Protein AF-A0A2T3FXQ2-F1 (afdb_monomer_lite)

Foldseek 3Di:
DDPPDDDPVVPVVLVVVCVCLVDQVPDDPPPVPDDPVRVVVQAVDPLRVVLVVVLVVLVCQVPDPVFWWQLSSQLVLLVVLVSPLSVLVQQVDPDPSRNLVSQLVSQLVVLVVVCVVVVQDDDPVLSVLSNVLSNVVSVVSNCVSVPVDDDRSSRRSVVSVVSRDPSSTGTD

Sequence (172 aa):
MTDEEFPKDVLPFEEEIKKYIDKYVLEEDKEAHVSTSSFYRHYKDKYDVMNNNYKRIIDQYMHSSQNHNYEDVFINLFNMSKELHYLKNAFDYTGINSLGDFIYQYSYNTVIEMCKIKNIQFEDKDLLLLDVFCGGASIMYQHYILGKFDLSPQQAGKTLYQMFPDVFKVSW

InterPro domains:
  IPR009057 Homedomain-like superfamily [SSF46689] (30-63)

Organism: NCBI:txid1982628

Structure (mmCIF, N/CA/C/O backbone):
data_AF-A0A2T3FXQ2-F1
#
_entry.id   AF-A0A2T3FXQ2-F1
#
loop_
_atom_site.group_PDB
_atom_site.id
_atom_site.type_symbol
_atom_site.label_atom_id
_atom_site.label_alt_id
_atom_site.label_comp_id
_atom_site.label_asym_id
_atom_site.label_entity_id
_atom_site.label_seq_id
_atom_site.pdbx_PDB_ins_code
_atom_site.Cartn_x
_atom_site.Cartn_y
_atom_site.Cartn_z
_atom_site.occupancy
_atom_site.B_iso_or_equiv
_atom_site.auth_seq_id
_atom_site.auth_comp_id
_atom_site.auth_asym_id
_atom_site.auth_atom_id
_atom_site.pdbx_PDB_model_num
ATOM 1 N N . MET A 1 1 ? -4.408 30.100 -7.439 1.00 36.28 1 MET A N 1
ATOM 2 C CA . MET A 1 1 ? -3.138 29.710 -8.079 1.00 36.28 1 MET A CA 1
ATOM 3 C C . MET A 1 1 ? -2.055 29.955 -7.055 1.00 36.28 1 MET A C 1
ATOM 5 O O . MET A 1 1 ? -1.552 31.063 -6.938 1.00 36.28 1 MET A O 1
ATOM 9 N N . THR A 1 2 ? -1.827 28.952 -6.228 1.00 29.08 2 THR A N 1
ATOM 10 C CA . THR A 1 2 ? -0.711 28.888 -5.294 1.00 29.08 2 THR A CA 1
ATOM 11 C C . THR A 1 2 ? -0.154 27.502 -5.524 1.00 29.08 2 THR A C 1
ATOM 13 O O . THR A 1 2 ? -0.776 26.515 -5.139 1.00 29.08 2 THR A O 1
ATOM 16 N N . ASP A 1 3 ? 0.925 27.455 -6.297 1.00 33.84 3 ASP A N 1
ATOM 17 C CA . ASP A 1 3 ? 1.777 26.286 -6.411 1.00 33.84 3 ASP A CA 1
ATOM 18 C C . ASP A 1 3 ? 2.388 26.080 -5.022 1.00 33.84 3 ASP A C 1
ATOM 20 O O . ASP A 1 3 ? 3.292 26.809 -4.613 1.00 33.84 3 ASP A O 1
ATOM 24 N N . GLU A 1 4 ? 1.810 25.169 -4.241 1.00 34.56 4 GLU A N 1
ATOM 25 C CA . GLU A 1 4 ? 2.435 24.707 -3.006 1.00 34.56 4 GLU A CA 1
ATOM 26 C C . GLU A 1 4 ? 3.619 23.826 -3.410 1.00 34.56 4 GLU A C 1
ATOM 28 O O . GLU A 1 4 ? 3.460 22.679 -3.827 1.00 34.56 4 GLU A O 1
ATOM 33 N N . GLU A 1 5 ? 4.813 24.426 -3.368 1.00 36.69 5 GLU A N 1
ATOM 34 C CA . GLU A 1 5 ? 6.091 23.728 -3.483 1.00 36.69 5 GLU A CA 1
ATOM 35 C C . GLU A 1 5 ? 6.115 22.561 -2.489 1.00 36.69 5 GLU A C 1
ATOM 37 O O . GLU A 1 5 ? 6.089 22.758 -1.271 1.00 36.69 5 GLU A O 1
ATOM 42 N N . PHE A 1 6 ? 6.199 21.343 -3.029 1.00 31.97 6 PHE A N 1
ATOM 43 C CA . PHE A 1 6 ? 6.548 20.145 -2.274 1.00 31.97 6 PHE A CA 1
ATOM 44 C C . PHE A 1 6 ? 7.837 20.389 -1.459 1.00 31.97 6 PHE A C 1
ATOM 46 O O . PHE A 1 6 ? 8.734 21.097 -1.935 1.00 31.97 6 PHE A O 1
ATOM 53 N N . PRO A 1 7 ? 7.970 19.823 -0.242 1.00 35.34 7 PRO A N 1
ATOM 54 C CA . PRO A 1 7 ? 9.114 20.086 0.627 1.00 35.34 7 PRO A CA 1
ATOM 55 C C . PRO A 1 7 ? 10.445 19.764 -0.072 1.00 35.34 7 PRO A C 1
ATOM 57 O O . PRO A 1 7 ? 10.672 18.640 -0.520 1.00 35.34 7 PRO A O 1
ATOM 60 N N . LYS A 1 8 ? 11.350 20.752 -0.124 1.00 43.25 8 LYS A N 1
ATOM 61 C CA . LYS A 1 8 ? 12.660 20.702 -0.810 1.00 43.25 8 LYS A CA 1
ATOM 62 C C . LYS A 1 8 ? 13.666 19.692 -0.233 1.00 43.25 8 LYS A C 1
ATOM 64 O O . LYS A 1 8 ? 14.747 19.536 -0.793 1.00 43.25 8 LYS A O 1
ATOM 69 N N . ASP A 1 9 ? 13.289 18.954 0.807 1.00 36.69 9 ASP A N 1
ATOM 70 C CA . ASP A 1 9 ? 14.138 17.955 1.466 1.00 36.69 9 ASP A CA 1
ATOM 71 C C . ASP A 1 9 ? 13.885 16.514 0.974 1.00 36.69 9 ASP A C 1
ATOM 73 O O . ASP A 1 9 ? 14.575 15.587 1.394 1.00 36.69 9 ASP A O 1
ATOM 77 N N . VAL A 1 10 ? 12.934 16.308 0.053 1.00 43.22 10 VAL A N 1
ATOM 78 C CA . VAL A 1 10 ? 12.664 14.998 -0.584 1.00 43.22 10 VAL A CA 1
ATOM 79 C C . VAL A 1 10 ? 13.621 14.722 -1.763 1.00 43.22 10 VAL A C 1
ATOM 81 O O . VAL A 1 10 ? 13.909 13.573 -2.103 1.00 43.22 10 VAL A O 1
ATOM 84 N N . LEU A 1 11 ? 14.192 15.782 -2.342 1.00 37.72 11 LEU A N 1
ATOM 85 C CA . LEU A 1 11 ? 14.959 15.765 -3.595 1.00 37.72 11 LEU A CA 1
ATOM 86 C C . LEU A 1 11 ? 16.315 15.016 -3.577 1.00 37.72 11 LEU A C 1
ATOM 88 O O . LEU A 1 11 ? 16.638 14.409 -4.597 1.00 37.72 11 LEU A O 1
ATOM 92 N N . PRO A 1 12 ?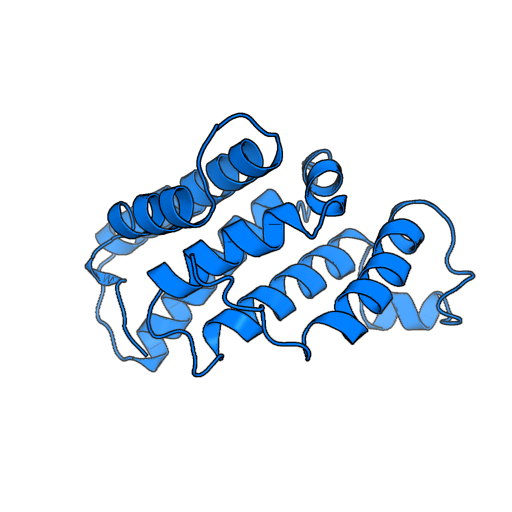 17.118 14.970 -2.489 1.00 41.66 12 PRO A N 1
ATOM 93 C CA . PRO A 1 12 ? 18.411 14.268 -2.527 1.00 41.66 12 PRO A CA 1
ATOM 94 C C . PRO A 1 12 ? 18.279 12.740 -2.645 1.00 41.66 12 PRO A C 1
ATOM 96 O O . PRO A 1 12 ? 19.200 12.054 -3.080 1.00 41.66 12 PRO A O 1
ATOM 99 N N . PHE A 1 13 ? 17.133 12.199 -2.234 1.00 43.44 13 PHE A N 1
ATOM 100 C CA . PHE A 1 13 ? 16.928 10.770 -2.022 1.00 43.44 13 PHE A CA 1
ATOM 101 C C . PHE A 1 13 ? 16.249 10.076 -3.202 1.00 43.44 13 PHE A C 1
ATOM 103 O O . PHE A 1 13 ? 16.551 8.919 -3.489 1.00 43.44 13 PHE A O 1
ATOM 110 N N . GLU A 1 14 ? 15.384 10.781 -3.931 1.00 44.97 14 GLU A N 1
ATOM 111 C CA . GLU A 1 14 ? 14.831 10.283 -5.193 1.00 44.97 14 GLU A CA 1
ATOM 112 C C . GLU A 1 14 ? 15.913 10.068 -6.255 1.00 44.97 14 GLU A C 1
ATOM 114 O O . GLU A 1 14 ? 15.840 9.097 -7.006 1.00 44.97 14 GLU A O 1
ATOM 119 N N . GLU A 1 15 ? 16.945 10.918 -6.300 1.00 45.25 15 GLU A N 1
ATOM 120 C CA . GLU A 1 15 ? 18.092 10.735 -7.200 1.00 45.25 15 GLU A CA 1
ATOM 121 C C . GLU A 1 15 ? 18.952 9.527 -6.798 1.00 45.25 15 GLU A C 1
ATOM 123 O O . GLU A 1 15 ? 19.387 8.752 -7.655 1.00 45.25 15 GLU A O 1
ATOM 128 N N . GLU A 1 16 ? 19.150 9.312 -5.495 1.00 42.88 16 GLU A N 1
ATOM 129 C CA . GLU A 1 16 ? 19.892 8.166 -4.965 1.00 42.88 16 GLU A CA 1
ATOM 130 C C . GLU A 1 16 ? 19.126 6.851 -5.191 1.00 42.88 16 GLU A C 1
ATOM 132 O O . GLU A 1 16 ? 19.704 5.846 -5.606 1.00 42.88 16 GLU A O 1
ATOM 137 N N . ILE A 1 17 ? 17.800 6.872 -5.032 1.00 47.84 17 ILE A N 1
ATOM 138 C CA . ILE A 1 17 ? 16.912 5.738 -5.308 1.00 47.84 17 ILE A CA 1
ATOM 139 C C . ILE A 1 17 ? 16.777 5.473 -6.806 1.00 47.84 17 ILE A C 1
ATOM 141 O O . ILE A 1 17 ? 16.836 4.309 -7.190 1.00 47.84 17 ILE A O 1
ATOM 145 N N . LYS A 1 18 ? 16.659 6.490 -7.670 1.00 46.03 18 LYS A N 1
ATOM 146 C CA . LYS A 1 18 ? 16.704 6.307 -9.134 1.00 46.03 18 LYS A CA 1
ATOM 147 C C . LYS A 1 18 ? 17.999 5.631 -9.557 1.00 46.03 18 LYS A C 1
ATOM 149 O O . LYS A 1 18 ? 17.967 4.662 -10.310 1.00 46.03 18 LYS A O 1
ATOM 154 N N . LYS A 1 19 ? 19.133 6.073 -9.002 1.00 44.53 19 LYS A N 1
ATOM 155 C CA . LYS A 1 19 ? 20.444 5.459 -9.248 1.00 44.53 19 LYS A CA 1
ATOM 156 C C . LYS A 1 19 ? 20.517 4.009 -8.767 1.00 44.53 19 LYS A C 1
ATOM 158 O O . LYS A 1 19 ? 21.209 3.216 -9.396 1.00 44.53 19 LYS A O 1
ATOM 163 N N . TYR A 1 20 ? 19.828 3.653 -7.684 1.00 44.53 20 TYR A N 1
ATOM 164 C CA . TYR A 1 20 ? 19.761 2.271 -7.210 1.00 44.53 20 TYR A CA 1
ATOM 165 C C . TYR A 1 20 ? 18.770 1.426 -8.017 1.00 44.53 20 TYR A C 1
ATOM 167 O O . TYR A 1 20 ? 19.109 0.310 -8.381 1.00 44.53 20 TYR A O 1
ATOM 175 N N . ILE A 1 21 ? 17.579 1.923 -8.345 1.00 47.09 21 ILE A N 1
ATOM 176 C CA . ILE A 1 21 ? 16.484 1.116 -8.897 1.00 47.09 21 ILE A CA 1
ATOM 177 C C . ILE A 1 21 ? 16.555 0.962 -10.418 1.00 47.09 21 ILE A C 1
ATOM 179 O O . ILE A 1 21 ? 16.411 -0.163 -10.893 1.00 47.09 21 ILE A O 1
ATOM 183 N N . ASP A 1 22 ? 16.879 2.012 -11.183 1.00 43.53 22 ASP A N 1
ATOM 184 C CA . ASP A 1 22 ? 17.079 1.874 -12.642 1.00 43.53 22 ASP A CA 1
ATOM 185 C C . ASP A 1 22 ? 18.280 0.964 -12.970 1.00 43.53 22 ASP A C 1
ATOM 187 O O . ASP A 1 22 ? 18.441 0.507 -14.100 1.00 43.53 22 ASP A O 1
ATOM 191 N N . LYS A 1 23 ? 19.117 0.673 -11.965 1.00 44.03 23 LYS A N 1
ATOM 192 C CA . LYS A 1 23 ? 20.439 0.067 -12.111 1.00 44.03 23 LYS A CA 1
ATOM 193 C C . LYS A 1 23 ? 20.555 -1.331 -11.508 1.00 44.03 23 LYS A C 1
ATOM 195 O O . LYS A 1 23 ? 21.028 -2.235 -12.183 1.00 44.03 23 LYS A O 1
ATOM 200 N N . TYR A 1 24 ? 20.038 -1.556 -10.295 1.00 43.66 24 TYR A N 1
ATOM 201 C CA . TYR A 1 24 ? 20.000 -2.892 -9.678 1.00 43.66 24 TYR A CA 1
ATOM 202 C C . TYR A 1 24 ? 18.956 -3.819 -10.296 1.00 43.66 24 TYR A C 1
ATOM 204 O O . TYR A 1 24 ? 19.105 -5.040 -10.232 1.00 43.66 24 TYR A O 1
ATOM 212 N N . VAL A 1 25 ? 17.870 -3.269 -10.847 1.00 44.06 25 VAL A N 1
ATOM 213 C CA . VAL A 1 25 ? 16.761 -4.094 -11.345 1.00 44.06 25 VAL A CA 1
ATOM 214 C C . VAL A 1 25 ? 17.079 -4.705 -12.717 1.00 44.06 25 VAL A C 1
ATOM 216 O O . VAL A 1 25 ? 16.486 -5.739 -13.051 1.00 44.06 25 VAL A O 1
ATOM 219 N N . LEU A 1 26 ? 18.042 -4.135 -13.463 1.00 44.28 26 LEU A N 1
ATOM 220 C CA . LEU A 1 26 ? 18.341 -4.535 -14.841 1.00 44.28 26 LEU A CA 1
ATOM 221 C C . LEU A 1 26 ? 19.755 -5.087 -15.097 1.00 44.28 26 LEU A C 1
ATOM 223 O O . LEU A 1 26 ? 19.808 -6.131 -15.737 1.00 44.28 26 LEU A O 1
ATOM 227 N N . GLU A 1 27 ? 20.873 -4.540 -14.596 1.00 38.09 27 GLU A N 1
ATOM 228 C CA . GLU A 1 27 ? 22.207 -5.118 -14.885 1.00 38.09 27 GLU A CA 1
ATOM 229 C C . GLU A 1 27 ? 23.251 -4.851 -13.779 1.00 38.09 27 GLU A C 1
ATOM 231 O O . GLU A 1 27 ? 23.564 -3.713 -13.459 1.00 38.09 27 GLU A O 1
ATOM 236 N N . GLU A 1 28 ? 23.818 -5.946 -13.260 1.00 42.69 28 GLU A N 1
ATOM 237 C CA . GLU A 1 28 ? 25.092 -6.096 -12.537 1.00 42.69 28 GLU A CA 1
ATOM 238 C C . GLU A 1 28 ? 25.418 -5.213 -11.303 1.00 42.69 28 GLU A C 1
ATOM 240 O O . GLU A 1 28 ? 25.503 -3.990 -11.331 1.00 42.69 28 GLU A O 1
ATOM 245 N N . ASP A 1 29 ? 25.802 -5.929 -10.238 1.00 44.66 29 ASP A N 1
ATOM 246 C CA . ASP A 1 29 ? 26.364 -5.576 -8.915 1.00 44.66 29 ASP A CA 1
ATOM 247 C C . ASP A 1 29 ? 27.579 -4.602 -8.912 1.00 44.66 29 ASP A C 1
ATOM 249 O O . ASP A 1 29 ? 28.290 -4.465 -7.918 1.00 44.66 29 ASP A O 1
ATOM 253 N N . LYS A 1 30 ? 27.893 -3.943 -10.033 1.00 43.94 30 LYS A N 1
ATOM 254 C CA . LYS A 1 30 ? 29.155 -3.217 -10.250 1.00 43.94 30 LYS A CA 1
ATOM 255 C C . LYS A 1 30 ? 29.165 -1.781 -9.720 1.00 43.94 30 LYS A C 1
ATOM 257 O O . LYS A 1 30 ? 30.252 -1.253 -9.498 1.00 43.94 30 LYS A O 1
ATOM 262 N N . GLU A 1 31 ? 28.010 -1.150 -9.486 1.00 48.56 31 GLU A N 1
ATOM 263 C CA . GLU A 1 31 ? 27.955 0.298 -9.202 1.00 48.56 31 GLU A CA 1
ATOM 264 C C . GLU A 1 31 ? 27.569 0.732 -7.785 1.00 48.56 31 GLU A C 1
ATOM 266 O O . GLU A 1 31 ? 27.893 1.859 -7.414 1.00 48.56 31 GLU A O 1
ATOM 271 N N . ALA A 1 32 ? 26.981 -0.125 -6.943 1.00 55.06 32 ALA A N 1
ATOM 272 C CA . ALA A 1 32 ? 26.878 0.195 -5.509 1.00 55.06 32 ALA A CA 1
ATOM 273 C C . ALA A 1 32 ? 28.164 -0.121 -4.733 1.00 55.06 32 ALA A C 1
ATOM 275 O O . ALA A 1 32 ? 28.215 0.093 -3.525 1.00 55.06 32 ALA A O 1
ATOM 276 N N . HIS A 1 33 ? 29.208 -0.615 -5.412 1.00 58.41 33 HIS A N 1
ATOM 277 C CA . HIS A 1 33 ? 30.489 -0.993 -4.808 1.00 58.41 33 HIS A CA 1
ATOM 278 C C . HIS A 1 33 ? 30.348 -1.935 -3.593 1.00 58.41 33 HIS A C 1
ATOM 280 O O . HIS A 1 33 ? 31.230 -1.988 -2.736 1.00 58.41 33 HIS A O 1
ATOM 286 N N . VAL A 1 34 ? 29.249 -2.689 -3.510 1.00 60.50 34 VAL A N 1
ATOM 287 C CA . VAL A 1 34 ? 29.016 -3.697 -2.475 1.00 60.50 34 VAL A CA 1
ATOM 288 C C . VAL A 1 34 ? 29.364 -5.069 -3.027 1.00 60.50 34 VAL A C 1
ATOM 290 O O . VAL A 1 34 ? 29.163 -5.354 -4.202 1.00 60.50 34 VAL A O 1
ATOM 293 N N . SER A 1 35 ? 29.918 -5.940 -2.184 1.00 66.50 35 SER A N 1
ATOM 294 C CA . SER A 1 35 ? 30.116 -7.327 -2.590 1.00 66.50 35 SER A CA 1
ATOM 295 C C . SER A 1 35 ? 28.773 -8.052 -2.646 1.00 66.50 35 SER A C 1
ATOM 297 O O . SER A 1 35 ? 27.905 -7.829 -1.800 1.00 66.50 35 SER A O 1
ATOM 299 N N . THR A 1 36 ? 28.657 -9.034 -3.534 1.00 64.62 36 THR A N 1
ATOM 300 C CA . THR A 1 36 ? 27.522 -9.967 -3.582 1.00 64.62 36 THR A CA 1
ATOM 301 C C . THR A 1 36 ? 27.249 -10.613 -2.216 1.00 64.62 36 THR A C 1
ATOM 303 O O . THR A 1 36 ? 26.107 -10.782 -1.799 1.00 64.62 36 THR A O 1
ATOM 306 N N . SER A 1 37 ? 28.304 -10.913 -1.449 1.00 68.00 37 SER A N 1
ATOM 307 C CA . SER A 1 37 ? 28.179 -11.427 -0.080 1.00 68.00 37 SER A CA 1
ATOM 308 C C . SER A 1 37 ? 27.590 -10.417 0.909 1.00 68.00 37 SER A C 1
ATOM 310 O O . SER A 1 37 ? 26.940 -10.825 1.867 1.00 68.00 37 SER A O 1
ATOM 312 N N . SER A 1 38 ? 27.815 -9.119 0.704 1.00 69.88 38 SER A N 1
ATOM 313 C CA . SER A 1 38 ? 27.209 -8.055 1.508 1.00 69.88 38 SER A CA 1
ATOM 314 C C . SER A 1 38 ? 25.755 -7.833 1.103 1.00 69.88 38 SER A C 1
ATOM 316 O O . SER A 1 38 ? 24.911 -7.681 1.977 1.00 69.88 38 SER A O 1
ATOM 318 N N . PHE A 1 39 ? 25.434 -7.915 -0.191 1.00 68.38 39 PHE A N 1
ATOM 319 C CA . PHE A 1 39 ? 24.056 -7.862 -0.681 1.00 68.38 39 PHE A CA 1
ATOM 320 C C . PHE A 1 39 ? 23.184 -8.953 -0.040 1.00 68.38 39 PHE A C 1
ATOM 322 O O . PHE A 1 39 ? 22.200 -8.644 0.633 1.00 68.38 39 PHE A O 1
ATOM 329 N N . TYR A 1 40 ? 23.604 -10.221 -0.134 1.00 74.56 40 TYR A N 1
ATOM 330 C CA . TYR A 1 40 ? 22.832 -11.353 0.398 1.00 74.56 40 TYR A CA 1
ATOM 331 C C . TYR A 1 40 ? 22.809 -11.455 1.931 1.00 74.56 40 TYR A C 1
ATOM 333 O O . TYR A 1 40 ? 22.064 -12.264 2.483 1.00 74.56 40 TYR A O 1
ATOM 341 N N . ARG A 1 41 ? 23.582 -10.628 2.651 1.00 75.12 41 ARG A N 1
ATOM 342 C CA . ARG A 1 41 ? 23.399 -10.449 4.105 1.00 75.12 41 ARG A CA 1
ATOM 343 C C . ARG A 1 41 ? 22.152 -9.637 4.440 1.00 75.12 41 ARG A C 1
ATOM 345 O O . ARG A 1 41 ? 21.638 -9.780 5.545 1.00 75.12 41 ARG A O 1
ATOM 352 N N . HIS A 1 42 ? 21.703 -8.783 3.524 1.00 73.19 42 HIS A N 1
ATOM 353 C CA . HIS A 1 42 ? 20.618 -7.834 3.763 1.00 73.19 42 HIS A CA 1
ATOM 354 C C . HIS A 1 42 ? 19.356 -8.148 2.955 1.00 73.19 42 HIS A C 1
ATOM 356 O O . HIS A 1 42 ? 18.260 -7.909 3.456 1.00 73.19 42 HIS A O 1
ATOM 362 N N . TYR A 1 43 ? 19.490 -8.714 1.754 1.00 74.38 43 TYR A N 1
ATOM 363 C CA . TYR A 1 43 ? 18.370 -8.953 0.841 1.00 74.38 43 TYR A CA 1
ATOM 364 C C . TYR A 1 43 ? 18.460 -10.341 0.215 1.00 74.38 43 TYR A C 1
ATOM 366 O O . TYR A 1 43 ? 19.545 -10.774 -0.172 1.00 74.38 43 TYR A O 1
ATOM 374 N N . LYS A 1 44 ? 17.335 -11.056 0.099 1.00 78.06 44 LYS A N 1
ATOM 375 C CA . LYS A 1 44 ? 17.329 -12.391 -0.523 1.00 78.06 44 LYS A CA 1
ATOM 376 C C . LYS A 1 44 ? 17.369 -12.305 -2.041 1.00 78.06 44 LYS A C 1
ATOM 378 O O . LYS A 1 44 ? 17.943 -13.178 -2.680 1.00 78.06 44 LYS A O 1
ATOM 383 N N . ASP A 1 45 ? 16.761 -11.267 -2.605 1.00 75.44 45 ASP A N 1
ATOM 384 C CA . ASP A 1 45 ? 16.703 -11.021 -4.040 1.00 75.44 45 ASP A CA 1
ATOM 385 C C . ASP A 1 45 ? 16.456 -9.529 -4.346 1.00 75.44 45 ASP A C 1
ATOM 387 O O . ASP A 1 45 ? 16.412 -8.676 -3.456 1.00 75.44 45 ASP A O 1
ATOM 391 N N . LYS A 1 46 ? 16.324 -9.197 -5.634 1.00 74.06 46 LYS A N 1
ATOM 392 C CA . LYS A 1 46 ? 16.058 -7.826 -6.090 1.00 74.06 46 LYS A CA 1
ATOM 393 C C . LYS A 1 46 ? 14.655 -7.314 -5.732 1.00 74.06 46 LYS A C 1
ATOM 395 O O . LYS A 1 46 ? 14.472 -6.104 -5.609 1.00 74.06 46 LYS A O 1
ATOM 400 N N . TYR A 1 47 ? 13.677 -8.202 -5.556 1.00 80.56 47 TYR A N 1
ATOM 401 C CA . TYR A 1 47 ? 12.318 -7.828 -5.169 1.00 80.56 47 TYR A CA 1
ATOM 402 C C . TYR A 1 47 ? 12.255 -7.478 -3.680 1.00 80.56 47 TYR A C 1
ATOM 404 O O . TYR A 1 47 ? 11.578 -6.524 -3.317 1.00 80.56 47 TYR A O 1
ATOM 412 N N . ASP A 1 48 ? 13.058 -8.134 -2.837 1.00 80.62 48 ASP A N 1
ATOM 413 C CA . ASP A 1 48 ? 13.252 -7.752 -1.433 1.00 80.62 48 ASP A CA 1
ATOM 414 C C . ASP A 1 48 ? 13.762 -6.311 -1.300 1.00 80.62 48 ASP A C 1
ATOM 416 O O . ASP A 1 48 ? 13.295 -5.565 -0.440 1.00 80.62 48 ASP A O 1
ATOM 420 N N . VAL A 1 49 ? 14.711 -5.892 -2.143 1.00 80.94 49 VAL A N 1
ATOM 421 C CA . VAL A 1 49 ? 15.222 -4.507 -2.140 1.00 80.94 49 VAL A CA 1
ATOM 422 C C . VAL A 1 49 ? 14.105 -3.525 -2.484 1.00 80.94 49 VAL A C 1
ATOM 424 O O . VAL A 1 49 ? 13.907 -2.528 -1.790 1.00 80.94 49 VAL A O 1
ATOM 427 N N . MET A 1 50 ? 13.358 -3.825 -3.545 1.00 82.62 50 MET A N 1
ATOM 428 C CA . MET A 1 50 ? 12.250 -3.005 -4.026 1.00 82.62 50 MET A CA 1
ATOM 429 C C . MET A 1 50 ? 11.127 -2.890 -2.986 1.00 82.62 50 MET A C 1
ATOM 431 O O . MET A 1 50 ? 10.703 -1.783 -2.657 1.00 82.62 50 MET A O 1
ATOM 435 N N . ASN A 1 51 ? 10.702 -4.014 -2.410 1.00 89.00 51 ASN A N 1
ATOM 436 C CA . ASN A 1 51 ? 9.661 -4.073 -1.388 1.00 89.00 51 ASN A CA 1
ATOM 437 C C . ASN A 1 51 ? 10.089 -3.321 -0.119 1.00 89.00 51 ASN A C 1
ATOM 439 O O . ASN A 1 51 ? 9.315 -2.536 0.425 1.00 89.00 51 ASN A O 1
ATOM 443 N N . ASN A 1 52 ? 11.346 -3.468 0.316 1.00 86.44 52 ASN A N 1
ATOM 444 C CA . ASN A 1 52 ? 11.880 -2.699 1.445 1.00 86.44 52 ASN A CA 1
ATOM 445 C C . ASN A 1 52 ? 11.959 -1.194 1.158 1.00 86.44 52 ASN A C 1
ATOM 447 O O . ASN A 1 52 ? 11.718 -0.385 2.056 1.00 86.44 52 ASN A O 1
ATOM 451 N N . ASN A 1 53 ? 12.283 -0.799 -0.075 1.00 83.88 53 ASN A N 1
ATOM 452 C CA . ASN A 1 53 ? 12.287 0.608 -0.461 1.00 83.88 53 ASN A CA 1
ATOM 453 C C . ASN A 1 53 ? 10.875 1.199 -0.389 1.00 83.88 53 ASN A C 1
ATOM 455 O O . ASN A 1 53 ? 10.680 2.207 0.287 1.00 83.88 53 ASN A O 1
ATOM 459 N N . TYR A 1 54 ? 9.901 0.514 -0.994 1.00 87.88 54 TYR A N 1
ATOM 460 C CA . TYR A 1 54 ? 8.492 0.890 -0.925 1.00 87.88 54 TYR A CA 1
ATOM 461 C C . TYR A 1 54 ? 8.023 1.003 0.530 1.00 87.88 54 TYR A C 1
ATOM 463 O O . TYR A 1 54 ? 7.483 2.032 0.930 1.00 87.88 54 TYR A O 1
ATOM 471 N N . LYS A 1 55 ? 8.314 -0.016 1.353 1.00 90.88 55 LYS A N 1
ATOM 472 C CA . LYS A 1 55 ? 8.009 -0.036 2.791 1.00 90.88 55 LYS A CA 1
ATOM 473 C C . LYS A 1 55 ? 8.485 1.232 3.490 1.00 90.88 55 LYS A C 1
ATOM 475 O O . LYS A 1 55 ? 7.720 1.868 4.202 1.00 90.88 55 LYS A O 1
ATOM 480 N N . ARG A 1 56 ? 9.749 1.600 3.276 1.00 88.62 56 ARG A N 1
ATOM 481 C CA . ARG A 1 56 ? 10.379 2.751 3.928 1.00 88.62 56 ARG A CA 1
ATOM 482 C C . ARG A 1 56 ? 9.677 4.062 3.581 1.00 88.62 56 ARG A C 1
ATOM 484 O O . ARG A 1 56 ? 9.546 4.905 4.460 1.00 88.62 56 ARG A O 1
ATOM 491 N N . ILE A 1 57 ? 9.227 4.230 2.339 1.00 87.81 57 ILE A N 1
ATOM 492 C CA . ILE A 1 57 ? 8.508 5.443 1.928 1.00 87.81 57 ILE A CA 1
ATOM 493 C C . ILE A 1 57 ? 7.125 5.494 2.590 1.00 87.81 57 ILE A C 1
ATOM 495 O O . ILE A 1 57 ? 6.742 6.520 3.148 1.00 87.81 57 ILE A O 1
ATOM 499 N N . ILE A 1 58 ? 6.399 4.373 2.622 1.00 90.81 58 ILE A N 1
ATOM 500 C CA . ILE A 1 58 ? 5.104 4.320 3.313 1.00 90.81 58 ILE A CA 1
ATOM 501 C C . ILE A 1 58 ? 5.262 4.539 4.820 1.00 90.81 58 ILE A C 1
ATOM 503 O O . ILE A 1 58 ? 4.499 5.311 5.396 1.00 90.81 58 ILE A O 1
ATOM 507 N N . ASP A 1 59 ? 6.276 3.944 5.455 1.00 89.75 59 ASP A N 1
ATOM 508 C CA . ASP A 1 59 ? 6.596 4.212 6.860 1.00 89.75 59 ASP A CA 1
ATOM 509 C C . ASP A 1 59 ? 6.853 5.712 7.083 1.00 89.75 59 ASP A C 1
ATOM 511 O O . ASP A 1 59 ? 6.363 6.271 8.062 1.00 89.75 59 ASP A O 1
ATOM 515 N N . GLN A 1 60 ? 7.582 6.392 6.190 1.00 89.44 60 GLN A N 1
ATOM 516 C CA . GLN A 1 60 ? 7.803 7.841 6.294 1.00 89.44 60 GLN A CA 1
ATOM 517 C C . GLN A 1 60 ? 6.487 8.620 6.250 1.00 89.44 60 GLN A C 1
ATOM 519 O O . GLN A 1 60 ? 6.300 9.535 7.049 1.00 89.44 60 GL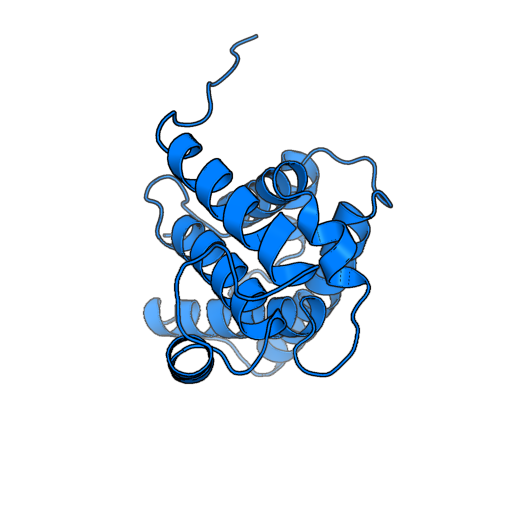N A O 1
ATOM 524 N N . TYR A 1 61 ? 5.550 8.240 5.380 1.00 90.94 61 TYR A N 1
ATOM 525 C CA . TYR A 1 61 ? 4.227 8.863 5.353 1.00 90.94 61 TYR A CA 1
ATOM 526 C C . TYR A 1 61 ? 3.423 8.570 6.622 1.00 90.94 61 TYR A C 1
ATOM 528 O O . TYR A 1 61 ? 2.814 9.486 7.167 1.00 90.94 61 TYR A O 1
ATOM 536 N N . MET A 1 62 ? 3.454 7.343 7.139 1.00 88.75 62 MET A N 1
ATOM 537 C CA . MET A 1 62 ? 2.739 6.979 8.370 1.00 88.75 62 MET A CA 1
ATOM 538 C C . MET A 1 62 ? 3.249 7.731 9.609 1.00 88.75 62 MET A C 1
ATOM 540 O O . MET A 1 62 ? 2.468 7.997 10.515 1.00 88.75 62 MET A O 1
ATOM 544 N N . HIS A 1 63 ? 4.540 8.074 9.659 1.00 86.69 63 HIS A N 1
ATOM 545 C CA . HIS A 1 63 ? 5.161 8.753 10.806 1.00 86.69 63 HIS A CA 1
ATOM 546 C C . HIS A 1 63 ? 5.390 10.257 10.588 1.00 86.69 63 HIS A C 1
ATOM 548 O O . HIS A 1 63 ? 5.930 10.931 11.468 1.00 86.69 63 HIS A O 1
ATOM 554 N N . SER A 1 64 ? 5.016 10.794 9.425 1.00 87.75 64 SER A N 1
ATOM 555 C CA . SER A 1 64 ? 5.132 12.223 9.140 1.00 87.75 64 SER A CA 1
ATOM 556 C C . SER A 1 64 ? 4.146 13.015 9.992 1.00 87.75 64 SER A C 1
ATOM 558 O O . SER A 1 64 ? 2.951 12.738 9.974 1.00 87.75 64 SER A O 1
ATOM 560 N N . SER A 1 65 ? 4.623 14.072 10.656 1.00 83.88 65 SER A N 1
ATOM 561 C CA . SER A 1 65 ? 3.770 14.998 11.413 1.00 83.88 65 SER A CA 1
ATOM 562 C C . SER A 1 65 ? 2.827 15.831 10.535 1.00 83.88 65 SER A C 1
ATOM 564 O O . SER A 1 65 ? 2.050 16.618 11.062 1.00 83.88 65 SER A O 1
ATOM 566 N N . GLN A 1 66 ? 2.947 15.737 9.208 1.00 86.06 66 GLN A N 1
ATOM 567 C CA . GLN A 1 66 ? 2.049 16.396 8.254 1.00 86.06 66 GLN A CA 1
ATOM 568 C C . GLN A 1 66 ? 0.815 15.545 7.929 1.00 86.06 66 GLN A C 1
ATOM 570 O O . GLN A 1 66 ? -0.163 16.079 7.411 1.00 86.06 66 GLN A O 1
ATOM 575 N N . ASN A 1 67 ? 0.860 14.245 8.229 1.00 88.06 67 ASN A N 1
ATOM 576 C CA . ASN A 1 67 ? -0.219 13.310 7.946 1.00 88.06 67 ASN A CA 1
ATOM 577 C C . ASN A 1 67 ? -0.950 12.988 9.242 1.00 88.06 67 ASN A C 1
ATOM 579 O O . ASN A 1 67 ? -0.318 12.622 10.229 1.00 88.06 67 ASN A O 1
ATOM 583 N N . HIS A 1 68 ? -2.273 13.086 9.208 1.00 89.88 68 HIS A N 1
ATOM 584 C CA . HIS A 1 68 ? -3.115 12.983 10.395 1.00 89.88 68 HIS A CA 1
ATOM 585 C C . HIS A 1 68 ? -4.035 11.763 10.370 1.00 89.88 68 HIS A C 1
ATOM 587 O O . HIS A 1 68 ? -4.722 11.463 11.345 1.00 89.88 68 HIS A O 1
ATOM 593 N N . ASN A 1 69 ? -4.147 11.092 9.226 1.00 93.94 69 ASN A N 1
ATOM 594 C CA . ASN A 1 69 ? -4.970 9.901 9.042 1.00 93.94 69 ASN A CA 1
ATOM 595 C C . ASN A 1 69 ? -4.598 9.185 7.727 1.00 93.94 69 ASN A C 1
ATOM 597 O O . ASN A 1 69 ? -3.700 9.598 6.988 1.00 93.94 69 ASN A O 1
ATOM 601 N N . TYR A 1 70 ? -5.319 8.105 7.418 1.00 95.94 70 TYR A N 1
ATOM 602 C CA . TYR A 1 70 ? -5.103 7.322 6.201 1.00 95.94 70 TYR A CA 1
ATOM 603 C C . TYR A 1 70 ? -5.434 8.056 4.892 1.00 95.94 70 TYR A C 1
ATOM 605 O O . TYR A 1 70 ? -4.858 7.696 3.871 1.00 95.94 70 TYR A O 1
ATOM 613 N N . GLU A 1 71 ? -6.304 9.071 4.881 1.00 96.94 71 GLU A N 1
ATOM 614 C CA . GLU A 1 71 ? -6.561 9.890 3.684 1.00 96.94 71 GLU A CA 1
ATOM 615 C C . GLU A 1 71 ? -5.272 10.563 3.213 1.00 96.94 71 GLU A C 1
ATOM 617 O O . GLU A 1 71 ? -4.899 10.417 2.049 1.00 96.94 71 GLU A O 1
ATOM 622 N N . ASP A 1 72 ? -4.546 11.208 4.131 1.00 95.44 72 ASP A N 1
ATOM 623 C CA . ASP A 1 72 ? -3.278 11.876 3.825 1.00 95.44 72 ASP A CA 1
ATOM 624 C C . ASP A 1 72 ? -2.246 10.873 3.289 1.00 95.44 72 ASP A C 1
ATOM 626 O O . ASP A 1 72 ? -1.573 11.113 2.283 1.00 95.44 72 ASP A O 1
ATOM 630 N N . VAL A 1 73 ? -2.1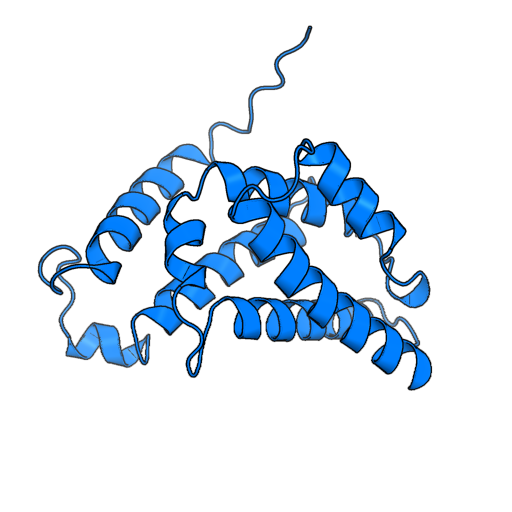61 9.693 3.911 1.00 95.56 73 VAL A N 1
ATOM 631 C CA . VAL A 1 73 ? -1.257 8.621 3.469 1.00 95.56 73 VAL A CA 1
ATOM 632 C C . VAL A 1 73 ? -1.639 8.091 2.092 1.00 95.56 73 VAL A C 1
ATOM 634 O O . VAL A 1 73 ? -0.757 7.890 1.259 1.00 95.56 73 VAL A O 1
ATOM 637 N N . PHE A 1 74 ? -2.927 7.892 1.810 1.00 97.25 74 PHE A N 1
ATOM 638 C CA . PHE A 1 74 ? -3.379 7.439 0.496 1.00 97.25 74 PHE A CA 1
ATOM 639 C C . PHE A 1 74 ? -3.123 8.494 -0.581 1.00 97.25 74 PHE A C 1
ATOM 641 O O . PHE A 1 74 ? -2.670 8.149 -1.669 1.00 97.25 74 PHE A O 1
ATOM 648 N N . ILE A 1 75 ? -3.338 9.778 -0.295 1.00 96.62 75 ILE A N 1
ATOM 649 C CA . ILE A 1 75 ? -3.007 10.859 -1.234 1.00 96.62 75 ILE A CA 1
ATOM 650 C C . ILE A 1 75 ? -1.503 10.853 -1.544 1.00 96.62 75 ILE A C 1
ATOM 652 O O . ILE A 1 75 ? -1.119 10.877 -2.716 1.00 96.62 75 ILE A O 1
ATOM 656 N N . ASN A 1 76 ? -0.653 10.742 -0.520 1.00 94.31 76 ASN A N 1
ATOM 657 C CA . ASN A 1 76 ? 0.800 10.658 -0.692 1.00 94.31 76 ASN A CA 1
ATOM 658 C C . ASN A 1 76 ? 1.230 9.412 -1.474 1.00 94.31 76 ASN A C 1
ATOM 660 O O . ASN A 1 76 ? 2.067 9.507 -2.370 1.00 94.31 76 ASN A O 1
ATOM 664 N N . LEU A 1 77 ? 0.593 8.267 -1.223 1.00 94.56 77 LEU A N 1
ATOM 665 C CA . LEU A 1 77 ? 0.795 7.031 -1.978 1.00 94.56 77 LEU A CA 1
ATOM 666 C C . LEU A 1 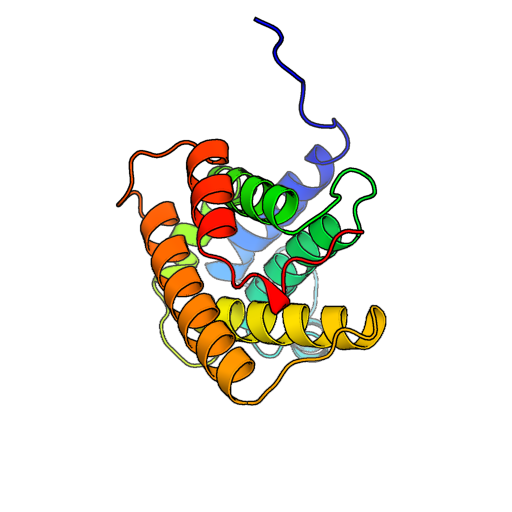77 ? 0.542 7.231 -3.483 1.00 94.56 77 LEU A C 1
ATOM 668 O O . LEU A 1 77 ? 1.320 6.761 -4.320 1.00 94.56 77 LEU A O 1
ATOM 672 N N . PHE A 1 78 ? -0.532 7.933 -3.852 1.00 95.38 78 PHE A N 1
ATOM 673 C CA . PHE A 1 78 ? -0.824 8.225 -5.256 1.00 95.38 78 PHE A CA 1
ATOM 674 C C . PHE A 1 78 ? 0.088 9.307 -5.850 1.00 95.38 78 PHE A C 1
ATOM 676 O O . PHE A 1 78 ? 0.384 9.234 -7.044 1.00 95.38 78 PHE A O 1
ATOM 683 N N . ASN A 1 79 ? 0.557 10.278 -5.062 1.00 92.69 79 ASN A N 1
ATOM 684 C CA . ASN A 1 79 ? 1.540 11.266 -5.523 1.00 92.69 79 ASN A CA 1
ATOM 685 C C . ASN A 1 79 ? 2.873 10.588 -5.863 1.00 92.69 79 ASN A C 1
ATOM 687 O O . ASN A 1 79 ? 3.314 10.663 -7.009 1.00 92.69 79 ASN A O 1
ATOM 691 N N . MET A 1 80 ? 3.415 9.807 -4.925 1.00 88.31 80 MET A N 1
ATOM 692 C CA . MET A 1 80 ? 4.644 9.022 -5.096 1.00 88.31 80 MET A CA 1
ATOM 693 C C . MET A 1 80 ? 4.596 8.140 -6.350 1.00 88.31 80 MET A C 1
ATOM 695 O O . MET A 1 80 ? 5.574 8.002 -7.082 1.00 88.31 80 MET A O 1
ATOM 699 N N . SER A 1 81 ? 3.431 7.553 -6.640 1.00 86.50 81 SER A N 1
ATOM 700 C CA . SER A 1 81 ? 3.246 6.682 -7.805 1.00 86.50 81 SER A CA 1
ATOM 701 C C . SER A 1 81 ? 3.541 7.363 -9.151 1.00 86.50 81 SER A C 1
ATOM 703 O O . SER A 1 81 ? 3.880 6.690 -10.126 1.00 86.50 81 SER A O 1
ATOM 705 N N . LYS A 1 82 ? 3.428 8.699 -9.215 1.00 81.75 82 LYS A N 1
ATOM 706 C CA . LYS A 1 82 ? 3.750 9.487 -10.411 1.00 81.75 82 LYS A CA 1
ATOM 707 C C . LYS A 1 82 ? 5.251 9.716 -10.573 1.00 81.75 82 LYS A C 1
ATOM 709 O O . LYS A 1 82 ? 5.717 9.783 -11.709 1.00 81.75 82 LYS A O 1
ATOM 714 N N . GLU A 1 83 ? 5.979 9.819 -9.468 1.00 76.31 83 GLU A N 1
ATOM 715 C CA . GLU A 1 83 ? 7.418 10.111 -9.420 1.00 76.31 83 GLU A CA 1
ATOM 716 C C . GLU A 1 83 ? 8.253 8.838 -9.616 1.00 76.31 83 GLU A C 1
ATOM 718 O O . GLU A 1 83 ? 9.268 8.827 -10.321 1.00 76.31 83 GLU A O 1
ATOM 723 N N . LEU A 1 84 ? 7.775 7.719 -9.069 1.00 77.31 84 LEU A N 1
ATOM 724 C CA . LEU A 1 84 ? 8.464 6.434 -9.098 1.00 77.31 84 LEU A CA 1
ATOM 725 C C . LEU A 1 84 ? 8.101 5.614 -10.341 1.00 77.31 84 LEU A C 1
ATOM 727 O O . LEU A 1 84 ? 7.402 4.603 -10.277 1.00 77.31 84 LEU A O 1
ATOM 731 N N . HIS A 1 85 ? 8.620 6.026 -11.499 1.00 73.00 85 HIS A N 1
ATOM 732 C CA . HIS A 1 85 ? 8.352 5.359 -12.782 1.00 73.00 85 HIS A CA 1
ATOM 733 C C . HIS A 1 85 ? 8.697 3.862 -12.802 1.00 73.00 85 HIS A C 1
ATOM 735 O O . HIS A 1 85 ? 8.044 3.101 -13.520 1.00 73.00 85 HIS A O 1
ATOM 741 N N . TYR A 1 86 ? 9.665 3.428 -11.989 1.00 73.19 86 TYR A N 1
ATOM 742 C CA . TYR A 1 86 ? 10.046 2.021 -11.872 1.00 73.19 86 TYR A CA 1
ATOM 743 C C . TYR A 1 86 ? 8.893 1.122 -11.403 1.00 73.19 86 TYR A C 1
ATOM 745 O O . TYR A 1 86 ? 8.883 -0.068 -11.722 1.00 73.19 86 TYR A O 1
ATOM 753 N N . LEU A 1 87 ? 7.910 1.674 -10.674 1.00 76.81 87 LEU A N 1
ATOM 754 C CA . LEU A 1 87 ? 6.778 0.907 -10.153 1.00 76.81 87 LEU A CA 1
ATOM 755 C C . LEU A 1 87 ? 5.978 0.250 -11.277 1.00 76.81 87 LEU A C 1
ATOM 757 O O . LEU A 1 87 ? 5.454 -0.838 -11.082 1.00 76.81 87 LEU A O 1
ATOM 761 N N . LYS A 1 88 ? 5.924 0.854 -12.472 1.00 81.19 88 LYS A N 1
ATOM 762 C CA . LYS A 1 88 ? 5.249 0.249 -13.630 1.00 81.19 88 LYS A CA 1
ATOM 763 C C . LYS A 1 88 ? 5.841 -1.117 -13.971 1.00 81.19 88 LYS A C 1
ATOM 765 O O . LYS A 1 88 ? 5.102 -2.090 -14.042 1.00 81.19 88 LYS A O 1
ATOM 770 N N . ASN A 1 89 ? 7.165 -1.185 -14.090 1.00 80.19 89 ASN A N 1
ATOM 771 C CA . ASN A 1 89 ? 7.880 -2.417 -14.427 1.00 80.19 89 ASN A CA 1
ATOM 772 C C . ASN A 1 89 ? 7.873 -3.415 -13.257 1.00 80.19 89 ASN A C 1
ATOM 774 O O . ASN A 1 89 ? 7.928 -4.624 -13.460 1.00 80.19 89 ASN A O 1
ATOM 778 N N . ALA A 1 90 ? 7.793 -2.924 -12.016 1.00 80.56 90 ALA A N 1
ATOM 779 C CA . ALA A 1 90 ? 7.715 -3.771 -10.828 1.00 80.56 90 ALA A CA 1
ATOM 780 C C . ALA A 1 90 ? 6.475 -4.680 -10.817 1.00 80.56 90 ALA A C 1
ATOM 782 O O . ALA A 1 90 ? 6.534 -5.793 -10.294 1.00 80.56 90 ALA A O 1
ATOM 783 N N . PHE A 1 91 ? 5.368 -4.223 -11.409 1.00 83.38 91 PHE A N 1
ATOM 784 C CA . PHE A 1 91 ? 4.122 -4.985 -11.486 1.00 83.38 91 PHE A CA 1
ATOM 785 C C . PHE A 1 91 ? 4.090 -6.045 -12.596 1.00 83.38 91 PHE A C 1
ATOM 787 O O . PHE A 1 91 ? 3.146 -6.835 -12.628 1.00 83.38 91 PHE A O 1
ATOM 794 N N . ASP A 1 92 ? 5.099 -6.110 -13.471 1.00 79.94 92 ASP A N 1
ATOM 795 C CA . ASP A 1 92 ? 5.196 -7.168 -14.488 1.00 79.94 92 ASP A CA 1
ATOM 796 C C . ASP A 1 92 ? 5.557 -8.528 -13.871 1.00 79.94 92 ASP A C 1
ATOM 798 O O . ASP A 1 92 ? 5.270 -9.584 -14.438 1.00 79.94 92 ASP A O 1
ATOM 802 N N . TYR A 1 93 ? 6.181 -8.523 -12.690 1.00 81.06 93 TYR A N 1
ATOM 803 C CA . TYR A 1 93 ? 6.521 -9.738 -11.963 1.00 81.06 93 TYR A CA 1
ATOM 804 C C . TYR A 1 93 ? 5.401 -10.145 -10.999 1.00 81.06 93 TYR A C 1
ATOM 806 O O . TYR A 1 93 ? 5.107 -9.447 -10.032 1.00 81.06 93 TYR A O 1
ATOM 814 N N . THR A 1 94 ? 4.828 -11.329 -11.222 1.00 85.31 94 THR A N 1
ATOM 815 C CA . THR A 1 94 ? 3.729 -11.901 -10.418 1.00 85.31 94 THR A CA 1
ATOM 816 C C . THR A 1 94 ? 4.141 -13.167 -9.658 1.00 85.31 94 THR A C 1
ATOM 818 O O . THR A 1 94 ? 3.298 -13.997 -9.321 1.00 85.31 94 THR A O 1
ATOM 821 N N . GLY A 1 95 ? 5.445 -13.393 -9.488 1.00 83.12 95 GLY A N 1
ATOM 822 C CA . GLY A 1 95 ? 5.965 -14.553 -8.767 1.00 83.12 95 GLY A CA 1
ATOM 823 C C . GLY A 1 95 ? 6.007 -14.336 -7.254 1.00 83.12 95 GLY A C 1
ATOM 824 O O . GLY A 1 95 ? 5.489 -13.358 -6.723 1.00 83.12 95 GLY A O 1
ATOM 825 N N . ILE A 1 96 ? 6.685 -15.244 -6.550 1.00 80.44 96 ILE A N 1
ATOM 826 C CA . ILE A 1 96 ? 6.919 -15.120 -5.104 1.00 80.44 96 ILE A CA 1
ATOM 827 C C . ILE A 1 96 ? 7.611 -13.783 -4.824 1.00 80.44 96 ILE A C 1
ATOM 829 O O . ILE A 1 96 ? 8.585 -13.464 -5.506 1.00 80.44 96 ILE A O 1
ATOM 833 N N . ASN A 1 97 ? 7.143 -13.055 -3.804 1.00 81.81 97 ASN A N 1
ATOM 834 C CA . ASN A 1 97 ? 7.658 -11.738 -3.406 1.00 81.81 97 ASN A CA 1
ATOM 835 C C . ASN A 1 97 ? 7.314 -10.601 -4.390 1.00 81.81 97 ASN A C 1
ATOM 837 O O . ASN A 1 97 ? 8.022 -9.594 -4.446 1.00 81.81 97 ASN A O 1
ATOM 841 N N . SER A 1 98 ? 6.243 -10.757 -5.179 1.00 88.31 98 SER A N 1
ATOM 842 C CA . SER A 1 98 ? 5.753 -9.690 -6.054 1.00 88.31 98 SER A CA 1
ATOM 843 C C . SER A 1 98 ? 5.425 -8.415 -5.271 1.00 88.31 98 SER A C 1
ATOM 845 O O . SER A 1 98 ? 5.032 -8.464 -4.101 1.00 88.31 98 SER A O 1
ATOM 847 N N . LEU A 1 99 ? 5.546 -7.261 -5.934 1.00 89.69 99 LEU A N 1
ATOM 848 C CA . LEU A 1 99 ? 5.185 -5.980 -5.326 1.00 89.69 99 LEU A CA 1
ATOM 849 C C . LEU A 1 99 ? 3.700 -5.947 -4.932 1.00 89.69 99 LEU A C 1
ATOM 851 O O . LEU A 1 99 ? 3.357 -5.423 -3.879 1.00 89.69 99 LEU A O 1
ATOM 855 N N . GLY A 1 100 ? 2.820 -6.527 -5.755 1.00 92.44 100 GLY A N 1
ATOM 856 C CA . GLY A 1 100 ? 1.380 -6.573 -5.482 1.00 92.44 100 GLY A CA 1
ATOM 857 C C . GLY A 1 100 ? 1.041 -7.357 -4.211 1.00 92.44 100 GLY A C 1
ATOM 858 O O . GLY A 1 100 ? 0.292 -6.858 -3.363 1.00 92.44 100 GLY A O 1
ATOM 859 N N . ASP A 1 101 ? 1.638 -8.540 -4.037 1.00 93.94 101 ASP A N 1
ATOM 860 C CA . ASP A 1 101 ? 1.462 -9.340 -2.819 1.00 93.94 101 ASP A CA 1
ATOM 861 C C . ASP A 1 101 ? 2.041 -8.617 -1.602 1.00 93.94 101 ASP A C 1
ATOM 863 O O . ASP A 1 101 ? 1.420 -8.588 -0.537 1.00 93.94 101 ASP A O 1
ATOM 867 N N . PHE A 1 102 ? 3.211 -7.992 -1.764 1.00 95.00 102 PHE A N 1
ATOM 868 C CA . PHE A 1 102 ? 3.842 -7.216 -0.705 1.00 95.00 102 PHE A CA 1
ATOM 869 C C . PHE A 1 102 ? 2.963 -6.047 -0.250 1.00 95.00 102 PHE A C 1
ATOM 871 O O . PHE A 1 102 ? 2.745 -5.894 0.950 1.00 95.00 102 PHE A O 1
ATOM 878 N N . ILE A 1 103 ? 2.426 -5.253 -1.185 1.00 95.62 103 ILE A N 1
ATOM 879 C CA . ILE A 1 103 ? 1.545 -4.116 -0.882 1.00 95.62 103 ILE A CA 1
ATOM 880 C C . ILE A 1 103 ? 0.337 -4.585 -0.076 1.00 95.62 103 ILE A C 1
ATOM 882 O O . ILE A 1 103 ? 0.053 -4.013 0.973 1.00 95.62 103 ILE A O 1
ATOM 886 N N . TYR A 1 104 ? -0.331 -5.652 -0.517 1.00 96.75 104 TYR A N 1
ATOM 887 C CA . TYR A 1 104 ? -1.471 -6.218 0.203 1.00 96.75 104 TYR A CA 1
ATOM 888 C C . TYR A 1 104 ? -1.099 -6.609 1.643 1.00 96.75 104 TYR A C 1
ATOM 890 O O . TYR A 1 104 ? -1.714 -6.120 2.595 1.00 96.75 104 TYR A O 1
ATOM 898 N N . GLN A 1 105 ? -0.062 -7.434 1.810 1.00 96.19 105 GLN A N 1
ATOM 899 C CA . GLN A 1 105 ? 0.354 -7.946 3.119 1.00 96.19 105 GLN A CA 1
ATOM 900 C C . GLN A 1 105 ? 0.811 -6.828 4.055 1.00 96.19 105 GLN A C 1
ATOM 902 O O . GLN A 1 105 ? 0.463 -6.797 5.237 1.00 96.19 105 GLN A O 1
ATOM 907 N N . TYR A 1 106 ? 1.611 -5.899 3.542 1.00 96.69 106 TYR A N 1
ATOM 908 C CA . TYR A 1 106 ? 2.152 -4.814 4.341 1.00 96.69 106 TYR A CA 1
ATOM 909 C C . TYR A 1 106 ? 1.060 -3.816 4.743 1.00 96.69 106 TYR A C 1
ATOM 911 O O . TYR A 1 106 ? 1.011 -3.427 5.912 1.00 96.69 106 TYR A O 1
ATOM 919 N N . SER A 1 107 ? 0.134 -3.462 3.843 1.00 96.38 107 SER A N 1
ATOM 920 C CA . SER A 1 107 ? -1.021 -2.617 4.177 1.00 96.38 107 SER A CA 1
ATOM 921 C C . SER A 1 107 ? -1.910 -3.252 5.245 1.00 96.38 107 SER A C 1
ATOM 923 O O . SER A 1 107 ? -2.228 -2.585 6.230 1.00 96.38 107 SER A O 1
ATOM 925 N N . TYR A 1 108 ? -2.250 -4.537 5.103 1.00 97.81 108 TYR A N 1
ATOM 926 C CA . TYR A 1 108 ? -3.060 -5.259 6.088 1.00 97.81 108 TYR A CA 1
ATOM 927 C C . TYR A 1 108 ? -2.401 -5.233 7.473 1.00 97.81 108 TYR A C 1
ATOM 929 O O . TYR A 1 108 ? -2.996 -4.785 8.454 1.00 97.81 108 TYR A O 1
ATOM 937 N N . ASN A 1 109 ? -1.127 -5.632 7.550 1.00 96.88 109 ASN A N 1
ATOM 938 C CA . ASN A 1 109 ? -0.390 -5.670 8.812 1.00 96.88 109 ASN A CA 1
ATOM 939 C C . ASN A 1 109 ? -0.231 -4.278 9.439 1.00 96.88 109 ASN A C 1
ATOM 941 O O . ASN A 1 109 ? -0.343 -4.143 10.654 1.00 96.88 109 ASN A O 1
ATOM 945 N N . THR A 1 110 ? -0.025 -3.239 8.627 1.00 94.94 110 THR A N 1
ATOM 946 C CA . THR A 1 110 ? 0.103 -1.853 9.106 1.00 94.94 110 THR A CA 1
ATOM 947 C C . THR A 1 110 ? -1.172 -1.380 9.800 1.00 94.94 110 THR A C 1
ATOM 949 O O . THR A 1 110 ? -1.102 -0.772 10.868 1.00 94.94 110 THR A O 1
ATOM 952 N N . VAL A 1 111 ? -2.342 -1.685 9.232 1.00 95.81 111 VAL A N 1
ATOM 953 C CA . VAL A 1 111 ? -3.633 -1.342 9.846 1.00 95.81 111 VAL A CA 1
ATOM 954 C C . VAL A 1 111 ? -3.825 -2.084 11.169 1.00 95.81 111 VAL A C 1
ATOM 956 O O . VAL A 1 111 ? -4.190 -1.467 12.171 1.00 95.81 111 VAL A O 1
ATOM 959 N N . ILE A 1 112 ? -3.510 -3.381 11.209 1.00 96.25 112 ILE A N 1
ATOM 960 C CA . ILE A 1 112 ? -3.607 -4.190 12.432 1.00 96.25 112 ILE A CA 1
ATOM 961 C C . ILE A 1 112 ? -2.681 -3.667 13.534 1.00 96.25 112 ILE A C 1
ATOM 963 O O . ILE A 1 112 ? -3.114 -3.511 14.677 1.00 96.25 112 ILE A O 1
ATOM 967 N N . GLU A 1 113 ? -1.421 -3.369 13.216 1.00 94.31 113 GLU A N 1
ATOM 968 C CA . GLU A 1 113 ? -0.473 -2.820 14.190 1.00 94.31 113 GLU A CA 1
ATOM 969 C C . GLU A 1 113 ? -0.916 -1.450 14.705 1.00 94.31 113 GLU A C 1
ATOM 971 O O . GLU A 1 113 ? -0.873 -1.200 15.911 1.00 94.31 113 GLU A O 1
ATOM 976 N N . MET A 1 114 ? -1.436 -0.583 13.833 1.00 92.69 114 MET A N 1
ATOM 977 C CA . MET A 1 114 ? -1.948 0.716 14.265 1.00 92.69 114 MET A CA 1
ATOM 978 C C . MET A 1 114 ? -3.149 0.574 15.209 1.00 92.69 114 MET A C 1
ATOM 980 O O . MET A 1 114 ? -3.233 1.281 16.216 1.00 92.69 114 MET A O 1
ATOM 984 N N . CYS A 1 115 ? -4.040 -0.387 14.951 1.00 94.06 115 CYS A N 1
ATOM 985 C CA . CYS A 1 115 ? -5.150 -0.691 15.853 1.00 94.06 115 CYS A CA 1
ATOM 986 C C . CYS A 1 115 ? -4.662 -1.163 17.225 1.00 94.06 115 CYS A C 1
ATOM 988 O O . CYS A 1 115 ? -5.183 -0.702 18.239 1.00 94.06 115 CYS A O 1
ATOM 990 N N . LYS A 1 116 ? -3.625 -2.011 17.278 1.00 93.75 116 LYS A N 1
ATOM 991 C CA . LYS A 1 116 ? -3.004 -2.434 18.546 1.00 93.75 116 LYS A CA 1
ATOM 992 C C . LYS A 1 116 ? -2.424 -1.244 19.310 1.00 93.75 116 LYS A C 1
ATOM 994 O O . LYS A 1 116 ? -2.698 -1.097 20.497 1.00 93.75 116 LYS A O 1
ATOM 999 N N . ILE A 1 117 ? -1.669 -0.376 18.632 1.00 92.94 117 ILE A N 1
ATOM 1000 C CA . ILE A 1 117 ? -1.043 0.814 19.235 1.00 92.94 117 ILE A CA 1
ATOM 1001 C C . ILE A 1 117 ? -2.101 1.767 19.803 1.00 92.94 117 ILE A C 1
ATOM 1003 O O . ILE A 1 117 ? -1.935 2.307 20.896 1.00 92.94 117 ILE A O 1
ATOM 1007 N N . LYS A 1 118 ? -3.199 1.972 19.071 1.00 91.81 118 LYS A N 1
ATOM 1008 C CA . LYS A 1 118 ? -4.284 2.893 19.439 1.00 91.81 118 LYS A CA 1
ATOM 1009 C C . LYS A 1 118 ? -5.379 2.233 20.290 1.00 91.81 118 LYS A C 1
ATOM 1011 O O . LYS A 1 118 ? -6.355 2.895 20.631 1.00 91.81 118 LYS A O 1
ATOM 1016 N N . ASN A 1 119 ? -5.215 0.958 20.650 1.00 94.81 119 ASN A N 1
ATOM 1017 C CA . ASN A 1 119 ? -6.181 0.151 21.39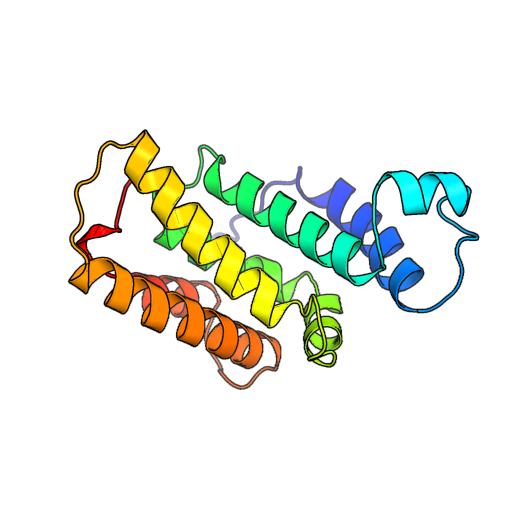9 1.00 94.81 119 ASN A CA 1
ATOM 1018 C C . ASN A 1 119 ? -7.595 0.123 20.771 1.00 94.81 119 ASN A C 1
ATOM 1020 O O . ASN A 1 119 ? -8.609 0.121 21.475 1.00 94.81 119 ASN A O 1
ATOM 1024 N N . ILE A 1 120 ? -7.660 0.108 19.439 1.00 95.69 120 ILE A N 1
ATOM 1025 C CA . ILE A 1 120 ? -8.907 0.001 18.680 1.00 95.69 120 ILE A CA 1
ATOM 1026 C C . ILE A 1 120 ? -9.387 -1.445 18.712 1.00 95.69 120 ILE A C 1
ATOM 1028 O O . ILE A 1 120 ? -8.636 -2.367 18.396 1.00 95.69 120 ILE A O 1
ATOM 1032 N N . GLN A 1 121 ? -10.646 -1.631 19.094 1.00 95.56 121 GLN A N 1
ATOM 1033 C CA . GLN A 1 121 ? -11.295 -2.936 19.102 1.00 95.56 121 GLN A CA 1
ATOM 1034 C C . GLN A 1 121 ? -11.943 -3.198 17.741 1.00 95.56 121 GLN A C 1
ATOM 1036 O O . GLN A 1 121 ? -12.586 -2.311 17.183 1.00 95.56 121 GLN A O 1
ATOM 1041 N N . PHE A 1 122 ? -11.791 -4.418 17.238 1.00 96.19 122 PHE A N 1
ATOM 1042 C CA . PHE A 1 122 ? -12.389 -4.896 15.994 1.00 96.19 122 PHE A CA 1
ATOM 1043 C C . PHE A 1 122 ? -12.792 -6.369 16.153 1.00 96.19 122 PHE A C 1
ATOM 1045 O O . PHE A 1 122 ? -12.279 -7.075 17.023 1.00 96.19 122 PHE A O 1
ATOM 1052 N N . GLU A 1 123 ? -13.720 -6.828 15.322 1.00 96.38 123 GLU A N 1
ATOM 1053 C CA . GLU A 1 123 ? -14.247 -8.195 15.306 1.00 96.38 123 GLU A CA 1
ATOM 1054 C C . GLU A 1 123 ? -13.764 -8.972 14.067 1.00 96.38 123 GLU A C 1
ATOM 1056 O O . GLU A 1 123 ? -13.260 -8.396 13.103 1.00 96.38 123 GLU A O 1
ATOM 1061 N N . ASP A 1 124 ? -13.993 -10.289 14.028 1.00 95.62 124 ASP A N 1
ATOM 1062 C CA . ASP A 1 124 ? -13.631 -11.133 12.875 1.00 95.62 124 ASP A CA 1
ATOM 1063 C C . ASP A 1 124 ? -14.252 -10.643 11.555 1.00 95.62 124 ASP A C 1
ATOM 1065 O O . ASP A 1 124 ? -13.630 -10.720 10.495 1.00 95.62 124 ASP A O 1
ATOM 1069 N N . LYS A 1 125 ? -15.469 -10.083 11.602 1.00 95.88 125 LYS A N 1
ATOM 1070 C CA . LYS A 1 125 ? -16.125 -9.503 10.418 1.00 95.88 125 LYS A CA 1
ATOM 1071 C C . LYS A 1 125 ? -15.361 -8.294 9.864 1.00 95.88 125 LYS A C 1
ATOM 1073 O O . LYS A 1 125 ? -15.371 -8.073 8.657 1.00 95.88 125 LYS A O 1
ATOM 1078 N N . ASP A 1 126 ? -14.695 -7.532 10.729 1.00 97.12 126 ASP A N 1
ATOM 1079 C CA . ASP A 1 126 ? -13.920 -6.358 10.339 1.00 97.12 126 ASP A CA 1
ATOM 1080 C C . ASP A 1 126 ? -12.614 -6.790 9.668 1.00 97.12 126 ASP A C 1
ATOM 1082 O O . ASP A 1 126 ? -12.186 -6.175 8.694 1.00 97.12 126 ASP A O 1
ATOM 1086 N N . LEU A 1 127 ? -12.026 -7.905 10.114 1.00 97.19 127 LEU A N 1
ATOM 1087 C CA . LEU A 1 127 ? -10.872 -8.520 9.456 1.00 97.19 127 LEU A CA 1
ATOM 1088 C C . LEU A 1 127 ? -11.204 -8.984 8.034 1.00 97.19 127 LEU A C 1
ATOM 1090 O O . LEU A 1 127 ? -10.408 -8.763 7.125 1.00 97.19 127 LEU A O 1
ATOM 1094 N N . LEU A 1 128 ? -12.398 -9.550 7.813 1.00 96.94 128 LEU A N 1
ATOM 1095 C CA . LEU A 1 128 ? -12.868 -9.891 6.463 1.00 96.94 128 LEU A CA 1
ATOM 1096 C C . LEU A 1 128 ? -12.995 -8.648 5.570 1.00 96.94 128 LEU A C 1
ATOM 1098 O O . LEU A 1 128 ? -12.624 -8.689 4.398 1.00 96.94 128 LEU A O 1
ATOM 1102 N N . LEU A 1 129 ? -13.500 -7.535 6.115 1.00 96.38 129 LEU A N 1
ATOM 1103 C CA . LEU A 1 129 ? -13.585 -6.270 5.379 1.00 96.38 129 LEU A CA 1
ATOM 1104 C C . LEU A 1 129 ? -12.196 -5.717 5.048 1.00 96.38 129 LEU A C 1
ATOM 1106 O O . LEU A 1 129 ? -11.984 -5.251 3.930 1.00 96.38 129 LEU A O 1
ATOM 1110 N N . LEU A 1 130 ? -11.255 -5.787 5.993 1.00 97.81 130 LEU A N 1
ATOM 1111 C CA . LEU A 1 130 ? -9.877 -5.349 5.781 1.00 97.81 130 LEU A CA 1
ATOM 1112 C C . LEU A 1 130 ? -9.176 -6.187 4.713 1.00 97.81 130 LEU A C 1
ATOM 1114 O O . LEU A 1 130 ? -8.479 -5.632 3.870 1.00 97.81 130 LEU A O 1
ATOM 1118 N N . ASP A 1 131 ? -9.386 -7.502 4.725 1.00 97.69 131 ASP A N 1
ATOM 1119 C CA . ASP A 1 131 ? -8.795 -8.426 3.761 1.00 97.69 131 ASP A CA 1
ATOM 1120 C C . ASP A 1 131 ? -9.245 -8.108 2.329 1.00 97.69 131 ASP A C 1
ATOM 1122 O O . ASP A 1 131 ? -8.424 -7.860 1.440 1.00 97.69 131 ASP A O 1
ATOM 1126 N N . VAL A 1 132 ? -10.564 -7.984 2.130 1.00 97.62 132 VAL A N 1
ATOM 1127 C CA . VAL A 1 132 ? -11.153 -7.585 0.843 1.00 97.62 132 VAL A CA 1
ATOM 1128 C C . VAL A 1 132 ? -10.675 -6.194 0.429 1.00 97.62 132 VAL A C 1
ATOM 1130 O O . VAL A 1 132 ? -10.315 -5.990 -0.734 1.00 97.62 132 VAL A O 1
ATOM 1133 N N . PHE A 1 133 ? -10.649 -5.239 1.364 1.00 98.00 133 PHE A N 1
ATOM 1134 C CA . PHE A 1 133 ? -10.201 -3.878 1.089 1.00 98.00 133 PHE A CA 1
ATOM 1135 C C . PHE A 1 133 ? -8.738 -3.849 0.644 1.00 98.00 133 PHE A C 1
ATOM 1137 O O . PHE A 1 133 ? -8.451 -3.317 -0.423 1.00 98.00 133 PHE A O 1
ATOM 1144 N N . CYS A 1 134 ? -7.810 -4.427 1.410 1.00 97.88 134 CYS A N 1
ATOM 1145 C CA . CYS A 1 134 ? -6.381 -4.394 1.096 1.00 97.88 134 CYS A CA 1
ATOM 1146 C C . CYS A 1 134 ? -6.062 -5.158 -0.193 1.00 97.88 134 CYS A C 1
ATOM 1148 O O . CYS A 1 134 ? -5.255 -4.682 -0.995 1.00 97.88 134 CYS A O 1
ATOM 1150 N N . GLY A 1 135 ? -6.711 -6.304 -0.430 1.00 96.81 135 GLY A N 1
ATOM 1151 C CA . GLY A 1 135 ? -6.546 -7.059 -1.673 1.00 96.81 135 GLY A CA 1
ATOM 1152 C C . GLY A 1 135 ? -7.028 -6.264 -2.888 1.00 96.81 135 GLY A C 1
ATOM 1153 O O . GLY A 1 135 ? -6.296 -6.097 -3.867 1.00 96.81 135 GLY A O 1
ATOM 1154 N N . GLY A 1 136 ? -8.234 -5.694 -2.804 1.00 97.19 136 GLY A N 1
ATOM 1155 C CA . GLY A 1 136 ? -8.792 -4.841 -3.854 1.00 97.19 136 GLY A CA 1
ATOM 1156 C C . GLY A 1 136 ? -7.982 -3.562 -4.079 1.00 97.19 136 GLY A C 1
ATOM 1157 O O . GLY A 1 136 ? -7.731 -3.188 -5.225 1.00 97.19 136 GLY A O 1
ATOM 1158 N N . ALA A 1 137 ? -7.527 -2.916 -3.004 1.00 97.06 137 ALA A N 1
ATOM 1159 C CA . ALA A 1 137 ? -6.721 -1.702 -3.051 1.00 97.06 137 ALA A CA 1
ATOM 1160 C C . ALA A 1 137 ? -5.361 -1.940 -3.717 1.00 97.06 137 ALA A C 1
ATOM 1162 O O . ALA A 1 137 ? -4.954 -1.115 -4.530 1.00 97.06 137 ALA A O 1
ATOM 1163 N N . SER A 1 138 ? -4.696 -3.070 -3.443 1.00 95.88 138 SER A N 1
ATOM 1164 C CA . SER A 1 138 ? -3.424 -3.429 -4.091 1.00 95.88 138 SER A CA 1
ATOM 1165 C C . SER A 1 138 ? -3.577 -3.538 -5.615 1.00 95.88 138 SER A C 1
ATOM 1167 O O . SER A 1 138 ? -2.874 -2.864 -6.372 1.00 95.88 138 SER A O 1
ATOM 1169 N N . ILE A 1 139 ? -4.578 -4.295 -6.077 1.00 95.25 139 ILE A N 1
ATOM 1170 C CA . ILE A 1 139 ? -4.869 -4.463 -7.512 1.00 95.25 139 ILE A CA 1
ATOM 1171 C C . ILE A 1 139 ? -5.289 -3.130 -8.150 1.00 95.25 139 ILE A C 1
ATOM 1173 O O . ILE A 1 139 ? -4.864 -2.784 -9.254 1.00 95.25 139 ILE A O 1
ATOM 1177 N N . MET A 1 140 ? -6.132 -2.358 -7.466 1.00 96.25 140 MET A N 1
ATOM 1178 C CA . MET A 1 140 ? -6.581 -1.052 -7.947 1.00 96.25 140 MET A CA 1
ATOM 1179 C C . MET A 1 140 ? -5.415 -0.065 -8.068 1.00 96.25 140 MET A C 1
ATOM 1181 O O . MET A 1 140 ? -5.324 0.646 -9.068 1.00 96.25 140 MET A O 1
ATOM 1185 N N . TYR A 1 141 ? -4.489 -0.057 -7.111 1.00 95.94 141 TYR A N 1
ATOM 1186 C CA . TYR A 1 141 ? -3.306 0.797 -7.151 1.00 95.94 141 TYR A CA 1
ATOM 1187 C C . TYR A 1 141 ? -2.376 0.431 -8.315 1.00 95.94 141 TYR A C 1
ATOM 1189 O O . TYR A 1 141 ? -1.931 1.317 -9.047 1.00 95.94 141 TYR A O 1
ATOM 1197 N N . GLN A 1 142 ? -2.178 -0.865 -8.580 1.00 94.50 142 GLN A N 1
ATOM 1198 C CA . GLN A 1 142 ? -1.502 -1.331 -9.796 1.00 94.50 142 GLN A CA 1
ATOM 1199 C C . GLN A 1 142 ? -2.199 -0.800 -11.058 1.00 94.50 142 GLN A C 1
ATOM 1201 O O . GLN A 1 142 ? -1.553 -0.265 -11.958 1.00 94.50 142 GLN A O 1
ATOM 1206 N N . HIS A 1 143 ? -3.526 -0.912 -11.139 1.00 95.25 143 HIS A N 1
ATOM 1207 C CA . HIS A 1 143 ? -4.297 -0.392 -12.270 1.00 95.25 143 HIS A CA 1
ATOM 1208 C C . HIS A 1 143 ? -4.145 1.122 -12.452 1.00 95.25 143 HIS A C 1
ATOM 1210 O O . HIS A 1 143 ? -4.027 1.584 -13.589 1.00 95.25 143 HIS A O 1
ATOM 1216 N N . TYR A 1 144 ? -4.113 1.880 -11.357 1.00 95.50 144 TYR A N 1
ATOM 1217 C CA . TYR A 1 144 ? -3.856 3.315 -11.384 1.00 95.50 144 TYR A CA 1
ATOM 1218 C C . TYR A 1 144 ? -2.462 3.622 -11.950 1.00 95.50 144 TYR A C 1
ATOM 1220 O O . TYR A 1 144 ? -2.344 4.412 -12.885 1.00 95.50 144 TYR A O 1
ATOM 1228 N N . ILE A 1 145 ? -1.419 2.938 -11.469 1.00 92.88 145 ILE A N 1
ATOM 1229 C CA . ILE A 1 145 ? -0.033 3.108 -11.944 1.00 92.88 145 ILE A CA 1
ATOM 1230 C C . ILE A 1 145 ? 0.113 2.772 -13.432 1.00 92.88 145 ILE A C 1
ATOM 1232 O O . ILE A 1 145 ? 0.838 3.451 -14.164 1.00 92.88 145 ILE A O 1
ATOM 1236 N N . LEU A 1 146 ? -0.616 1.759 -13.903 1.00 91.19 146 LEU A N 1
ATOM 1237 C CA . LEU A 1 146 ? -0.663 1.361 -15.312 1.00 91.19 146 LEU A CA 1
ATOM 1238 C C . LEU A 1 146 ? -1.555 2.269 -16.180 1.00 91.19 146 LEU A C 1
ATOM 1240 O O . LEU A 1 146 ? -1.710 2.008 -17.371 1.00 91.19 146 LEU A O 1
ATOM 1244 N N . GLY A 1 147 ? -2.127 3.337 -15.618 1.00 92.50 147 GLY A N 1
ATOM 1245 C CA . GLY A 1 147 ? -2.891 4.341 -16.359 1.00 92.50 147 GLY A CA 1
ATOM 1246 C C . GLY A 1 147 ? -4.307 3.911 -16.742 1.00 92.50 147 GLY A C 1
ATOM 1247 O O . GLY A 1 147 ? -4.871 4.459 -17.685 1.00 92.50 147 GLY A O 1
ATOM 1248 N N . LYS A 1 148 ? -4.907 2.938 -16.039 1.00 95.25 148 LYS A N 1
ATOM 1249 C CA . LYS A 1 148 ? -6.300 2.516 -16.296 1.00 95.25 148 LYS A CA 1
ATOM 1250 C C . LYS A 1 148 ? -7.347 3.519 -15.800 1.00 95.25 148 LYS A C 1
ATOM 1252 O O . LYS A 1 148 ? -8.515 3.392 -16.159 1.00 95.25 148 LYS A O 1
ATOM 1257 N N . PHE A 1 149 ? -6.947 4.484 -14.974 1.00 93.94 149 PHE A N 1
ATOM 1258 C CA . PHE A 1 149 ? -7.820 5.517 -14.424 1.00 93.94 149 PHE A CA 1
ATOM 1259 C C . PHE A 1 149 ? -7.265 6.905 -14.737 1.00 93.94 149 PHE A C 1
ATOM 1261 O O . PHE A 1 149 ? -6.067 7.137 -14.596 1.00 93.94 149 PHE A O 1
ATOM 1268 N N . ASP A 1 150 ? -8.154 7.826 -15.103 1.00 94.25 150 ASP A N 1
ATOM 1269 C CA . ASP A 1 150 ? -7.846 9.246 -15.291 1.00 94.25 150 ASP A CA 1
ATOM 1270 C C . ASP A 1 150 ? -8.338 10.040 -14.072 1.00 94.25 150 ASP A C 1
ATOM 1272 O O . ASP A 1 150 ? -9.366 10.716 -14.101 1.00 94.25 150 ASP A O 1
ATOM 1276 N N . LEU A 1 151 ? -7.656 9.844 -12.942 1.00 95.31 151 LEU A N 1
ATOM 1277 C CA . LEU A 1 151 ? -7.931 10.532 -11.680 1.00 95.31 151 LEU A CA 1
ATOM 1278 C C . LEU A 1 151 ? -6.668 11.238 -11.199 1.00 95.31 151 LEU A C 1
ATOM 1280 O O . LEU A 1 151 ? -5.556 10.729 -11.356 1.00 95.31 151 LEU A O 1
ATOM 1284 N N . SER A 1 152 ? -6.827 12.400 -10.565 1.00 96.44 152 SER A N 1
ATOM 1285 C CA . SER A 1 152 ? -5.714 13.007 -9.838 1.00 96.44 152 SER A CA 1
ATOM 1286 C C . SER A 1 152 ? -5.3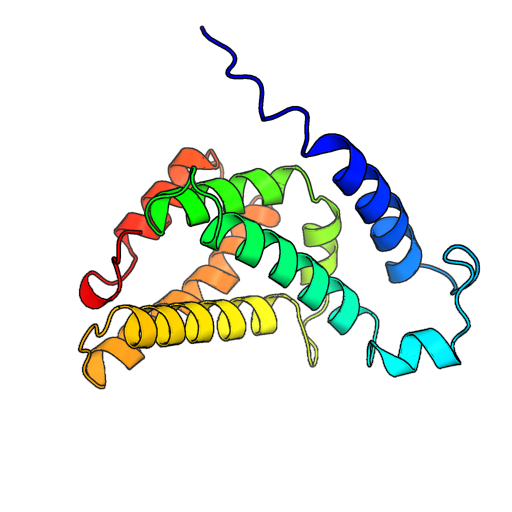70 12.181 -8.587 1.00 96.44 152 SER A C 1
ATOM 1288 O O . SER A 1 152 ? -6.250 11.511 -8.035 1.00 96.44 152 SER A O 1
ATOM 1290 N N . PRO A 1 153 ? -4.127 12.260 -8.074 1.00 95.69 153 PRO A N 1
ATOM 1291 C CA . PRO A 1 153 ? -3.755 11.607 -6.822 1.00 95.69 153 PRO A CA 1
ATOM 1292 C C . PRO A 1 153 ? -4.674 11.954 -5.650 1.00 95.69 153 PRO A C 1
ATOM 1294 O O . PRO A 1 153 ? -5.050 11.084 -4.870 1.00 95.69 153 PRO A O 1
ATOM 1297 N N . GLN A 1 154 ? -5.098 13.216 -5.568 1.00 96.88 154 GLN A N 1
ATOM 1298 C CA . GLN A 1 154 ? -6.014 13.705 -4.541 1.00 96.88 154 GLN A CA 1
ATOM 1299 C C . GLN A 1 154 ? -7.388 13.036 -4.661 1.00 96.88 154 GLN A C 1
ATOM 1301 O O . GLN A 1 154 ? -7.953 12.593 -3.663 1.00 96.88 154 GLN A O 1
ATOM 1306 N N . GLN A 1 155 ? -7.923 12.928 -5.882 1.00 97.81 155 GLN A N 1
ATOM 1307 C CA . GLN A 1 155 ? -9.202 12.256 -6.125 1.00 97.81 155 GLN A CA 1
ATOM 1308 C C . GLN A 1 155 ? -9.116 10.763 -5.806 1.00 97.81 155 GLN A C 1
ATOM 1310 O O . GLN A 1 155 ? -10.004 10.233 -5.137 1.00 97.81 155 GLN A O 1
ATOM 1315 N N . ALA A 1 156 ? -8.052 10.093 -6.250 1.00 97.62 156 ALA A N 1
ATOM 1316 C CA . ALA A 1 156 ? -7.845 8.669 -6.018 1.00 97.62 156 ALA A CA 1
ATOM 1317 C C . ALA A 1 156 ? -7.666 8.357 -4.522 1.00 97.62 156 ALA A C 1
ATOM 1319 O O . ALA A 1 156 ? -8.359 7.487 -3.996 1.00 97.62 156 ALA A O 1
ATOM 1320 N N . GLY A 1 157 ? -6.819 9.117 -3.818 1.00 97.69 157 GLY A N 1
ATOM 1321 C CA . GLY A 1 157 ? -6.567 8.954 -2.383 1.00 97.69 157 GLY A CA 1
ATOM 1322 C C . GLY A 1 157 ? -7.820 9.158 -1.540 1.00 97.69 157 GLY A C 1
ATOM 1323 O O . GLY A 1 157 ? -8.169 8.301 -0.728 1.00 97.69 157 GLY A O 1
ATOM 1324 N N . LYS A 1 158 ? -8.568 10.232 -1.810 1.00 97.81 158 LYS A N 1
ATOM 1325 C CA . LYS A 1 158 ? -9.841 10.503 -1.134 1.00 97.81 158 LYS A CA 1
ATOM 1326 C C . LYS A 1 158 ? -10.889 9.424 -1.400 1.00 97.81 158 LYS A C 1
ATOM 1328 O O . LYS A 1 158 ? -11.578 8.995 -0.478 1.00 97.81 158 LYS A O 1
ATOM 1333 N N . THR A 1 159 ? -11.002 8.965 -2.646 1.00 97.69 159 THR A N 1
ATOM 1334 C CA . THR A 1 159 ? -11.942 7.894 -3.014 1.00 97.69 159 THR A CA 1
ATOM 1335 C C . THR A 1 159 ? -11.587 6.590 -2.302 1.00 97.69 159 THR A C 1
ATOM 1337 O O . THR A 1 159 ? -12.466 5.926 -1.757 1.00 97.69 159 THR A O 1
ATOM 1340 N N . LEU A 1 160 ? -10.296 6.251 -2.234 1.00 97.75 160 LEU A N 1
ATOM 1341 C CA . LEU A 1 160 ? -9.822 5.079 -1.503 1.00 97.75 160 LEU A CA 1
ATOM 1342 C C . LEU A 1 160 ? -10.122 5.189 -0.000 1.00 97.75 160 LEU A C 1
ATOM 1344 O O . LEU A 1 160 ? -10.604 4.231 0.598 1.00 97.75 160 LEU A O 1
ATOM 1348 N N . TYR A 1 161 ? -9.916 6.365 0.599 1.00 97.94 161 TYR A N 1
ATOM 1349 C CA . TYR A 1 161 ? -10.242 6.605 2.006 1.00 97.94 161 TYR A CA 1
ATOM 1350 C C . TYR A 1 161 ? -11.740 6.483 2.303 1.00 97.94 161 TYR A C 1
ATOM 1352 O O . TYR A 1 161 ? -12.131 5.927 3.328 1.00 97.94 161 TYR A O 1
ATOM 1360 N N . GLN A 1 162 ? -12.603 6.945 1.397 1.00 97.19 162 GLN A N 1
ATOM 1361 C CA . GLN A 1 162 ? -14.053 6.783 1.537 1.00 97.19 162 GLN A CA 1
ATOM 1362 C C . GLN A 1 162 ? -14.471 5.308 1.584 1.00 97.19 162 GLN A C 1
ATOM 1364 O O . GLN A 1 162 ? -15.390 4.970 2.326 1.00 97.19 162 GLN A O 1
ATOM 1369 N N . MET A 1 163 ? -13.778 4.444 0.838 1.00 96.38 163 MET A N 1
ATOM 1370 C CA . MET A 1 163 ? -14.007 2.994 0.824 1.00 96.38 163 MET A CA 1
ATOM 1371 C C . MET A 1 163 ? -13.359 2.261 2.006 1.00 96.38 163 MET A C 1
ATOM 1373 O O . MET A 1 163 ? -13.670 1.094 2.237 1.00 96.38 163 MET A O 1
ATOM 1377 N N . PHE A 1 164 ? -12.453 2.913 2.739 1.00 97.38 164 PHE A N 1
ATOM 1378 C CA . PHE A 1 164 ? -11.752 2.297 3.859 1.00 97.38 164 PHE A CA 1
ATOM 1379 C C . PHE A 1 164 ? -12.726 2.004 5.012 1.00 97.38 164 PHE A C 1
ATOM 1381 O O . PHE A 1 164 ? -13.547 2.875 5.326 1.00 97.38 164 PHE A O 1
ATOM 1388 N N . PRO A 1 165 ? -12.678 0.817 5.652 1.00 95.75 165 PRO A N 1
ATOM 1389 C CA . PRO A 1 165 ? -13.647 0.479 6.688 1.00 95.75 165 PRO A CA 1
ATOM 1390 C C . PRO A 1 165 ? -13.551 1.422 7.893 1.00 95.75 165 PRO A C 1
ATOM 1392 O O . PRO A 1 165 ? -12.465 1.680 8.412 1.00 95.75 165 PRO A O 1
ATOM 1395 N N . ASP A 1 166 ? -14.701 1.910 8.360 1.00 94.88 166 ASP A N 1
ATOM 1396 C CA . ASP A 1 166 ? -14.769 2.967 9.379 1.00 94.88 166 ASP A CA 1
ATOM 1397 C C . ASP A 1 166 ? -14.117 2.575 10.709 1.00 94.88 166 ASP A C 1
ATOM 1399 O O . ASP A 1 166 ? -13.481 3.409 11.346 1.00 94.88 166 ASP A O 1
ATOM 1403 N N . VAL A 1 167 ? -14.204 1.299 11.093 1.00 94.88 167 VAL A N 1
ATOM 1404 C CA . VAL A 1 167 ? -13.554 0.757 12.300 1.00 94.88 167 VAL A CA 1
ATOM 1405 C C . VAL A 1 167 ? -12.035 0.968 12.302 1.00 94.88 167 VAL A C 1
ATOM 1407 O O . VAL A 1 167 ? -11.436 1.110 13.364 1.00 94.88 167 VAL A O 1
ATOM 1410 N N . PHE A 1 168 ? -11.412 1.054 11.122 1.00 95.44 168 PHE A N 1
ATOM 1411 C CA . PHE A 1 168 ? -9.970 1.239 10.971 1.00 95.44 168 PHE A CA 1
ATOM 1412 C C . PHE A 1 168 ? -9.564 2.688 10.687 1.00 95.44 168 PHE A C 1
ATOM 1414 O O . PHE A 1 168 ? -8.367 2.972 10.628 1.00 95.44 168 PHE A O 1
ATOM 1421 N N . LYS A 1 169 ? -10.514 3.624 10.528 1.00 93.88 169 LYS A N 1
ATOM 1422 C CA . LYS A 1 169 ? -10.234 5.055 10.303 1.00 93.88 169 LYS A CA 1
ATOM 1423 C C . LYS A 1 169 ? -9.721 5.715 11.579 1.00 93.88 169 LYS A C 1
ATOM 1425 O O . LYS A 1 169 ? -10.430 6.440 12.272 1.00 93.88 169 LYS A O 1
ATOM 1430 N N . VAL A 1 170 ? -8.461 5.449 11.885 1.00 87.94 170 VAL A N 1
ATOM 1431 C CA . VAL A 1 170 ? -7.743 6.069 12.994 1.00 87.94 170 VAL A CA 1
ATOM 1432 C C . VAL A 1 170 ? -7.107 7.381 12.551 1.00 87.94 170 VAL A C 1
ATOM 1434 O O . VAL A 1 170 ? -6.691 7.539 11.402 1.00 87.94 170 VAL A O 1
ATOM 1437 N N . SER A 1 171 ? -7.027 8.313 13.494 1.00 84.31 171 SER A N 1
ATOM 1438 C CA . SER A 1 171 ? -6.290 9.563 13.342 1.00 84.31 171 SER A CA 1
ATOM 1439 C C . SER A 1 171 ? -5.032 9.551 14.212 1.00 84.31 171 SER A C 1
ATOM 1441 O O . SER A 1 171 ? -4.975 8.897 15.269 1.00 84.31 171 SER A O 1
ATOM 1443 N N . TRP A 1 172 ? -4.010 10.267 13.770 1.00 81.38 172 TRP A N 1
ATOM 1444 C CA . TRP A 1 172 ? -2.751 10.450 14.477 1.00 81.38 172 TRP A CA 1
ATOM 1445 C C . TRP A 1 172 ? -2.233 11.877 14.362 1.00 81.38 172 TRP A C 1
ATOM 1447 O O . TRP A 1 172 ? -2.712 12.626 13.490 1.00 81.38 172 TRP A O 1
#

Radius of gyration: 17.17 Å; chains: 1; bounding box: 47×45×38 Å

Secondary structure (DSSP, 8-state):
----PPPTTSHHHHHHHHHHHHHHTTS-TTSS---HHHHHHH-SSHHHHHHHHHHHHHHHHHH-TT--BHHHHHHHHHHHHHH-THHHHHTT--STT-HHHHHHHHHHHHHHHHHHHTT----HHHHHHHHHHHHHHHHHHHHHHTT-----HHHHHHHHHHHS-GGG--B-

pLDDT: mean 80.62, std 20.36, range [29.08, 98.0]